Protein AF-C6XEC0-F1 (afdb_monomer_lite)

Secondary structure (DSSP, 8-state):
-------HHHHH-S-BPPPHHHHTT--SHHHHHHHHHHT-SS---HHHHHHHTTS-HHHHHHHHTTSSPPPGGGHHHHHHHHTB-HHHHHHHHHHT----PPPHHHHHHHHHHHHHHHHHHT-

Radius of gyration: 18.47 Å; chains: 1; bounding box: 56×34×53 Å

Organism: Methylovorus glucosotrophus (strain SIP3-4) (NCBI:txid582744)

Foldseek 3Di:
DDDPPDVLLVPLPAAEEDDVVLLVPDPDLLSLLLVLQVQQPDDDDLCVVCVQLVHDSVQSVCSNVVVDPDDPVSLVVSSSSSSYDSSVSNVCVVVVHDDDDQDPVSVVVVVVVVVVVVVVVVD

Structure (mmCIF, N/CA/C/O backbone):
data_AF-C6XEC0-F1
#
_entry.id   AF-C6XEC0-F1
#
loop_
_atom_site.group_PDB
_atom_site.id
_atom_site.type_symbol
_atom_site.label_atom_id
_atom_site.label_alt_id
_atom_site.label_comp_id
_atom_site.label_asym_id
_atom_site.label_entity_id
_atom_site.label_seq_id
_atom_site.pdbx_PDB_ins_code
_atom_site.Cartn_x
_atom_site.Cartn_y
_atom_site.Cartn_z
_atom_site.occupancy
_atom_site.B_iso_or_equiv
_atom_site.auth_seq_id
_atom_site.auth_comp_id
_atom_site.auth_asym_id
_atom_site.auth_atom_id
_atom_site.pdbx_PDB_model_num
ATOM 1 N N . MET A 1 1 ? 32.880 -11.792 2.697 1.00 37.50 1 MET A N 1
ATOM 2 C CA . MET A 1 1 ? 31.968 -10.744 3.202 1.00 37.50 1 MET A CA 1
ATOM 3 C C . MET A 1 1 ? 30.680 -11.424 3.636 1.00 37.50 1 MET A C 1
ATOM 5 O O . MET A 1 1 ? 29.959 -11.905 2.776 1.00 37.50 1 MET A O 1
ATOM 9 N N . GLN A 1 2 ? 30.438 -11.570 4.941 1.00 38.44 2 GLN A N 1
ATOM 10 C CA . GLN A 1 2 ? 29.175 -12.126 5.439 1.00 38.44 2 GLN A CA 1
ATOM 11 C C . GLN A 1 2 ? 28.089 -11.056 5.299 1.00 38.44 2 GLN A C 1
ATOM 13 O O . GLN A 1 2 ? 28.087 -10.062 6.024 1.00 38.44 2 GLN A O 1
ATOM 18 N N . GLN A 1 3 ? 27.206 -11.233 4.321 1.00 45.06 3 GLN A N 1
ATOM 19 C CA . GLN A 1 3 ? 26.006 -10.425 4.168 1.00 45.06 3 GLN A CA 1
ATOM 20 C C . GLN A 1 3 ? 25.056 -10.840 5.294 1.00 45.06 3 GLN A C 1
ATOM 22 O O . GLN A 1 3 ? 24.498 -11.932 5.275 1.00 45.06 3 GLN A O 1
ATOM 27 N N . ARG A 1 4 ? 24.954 -10.014 6.340 1.00 47.44 4 ARG A N 1
ATOM 28 C CA . ARG A 1 4 ? 23.955 -10.213 7.393 1.00 47.44 4 ARG A CA 1
ATOM 29 C C . ARG A 1 4 ? 22.581 -10.041 6.752 1.00 47.44 4 ARG A C 1
ATOM 31 O O . ARG A 1 4 ? 22.216 -8.921 6.399 1.00 47.44 4 ARG A O 1
ATOM 38 N N . GLU A 1 5 ? 21.843 -11.134 6.593 1.00 45.06 5 GLU A N 1
ATOM 39 C CA . GLU A 1 5 ? 20.403 -11.107 6.342 1.00 45.06 5 GLU A CA 1
ATOM 40 C C . GLU A 1 5 ? 19.738 -10.457 7.561 1.00 45.06 5 GLU A C 1
ATOM 42 O O . GLU A 1 5 ? 19.396 -11.118 8.538 1.00 45.06 5 GLU A O 1
ATOM 47 N N . MET A 1 6 ? 19.632 -9.126 7.570 1.00 49.69 6 MET A N 1
ATOM 48 C CA . MET A 1 6 ? 18.756 -8.480 8.540 1.00 49.69 6 MET A CA 1
ATOM 49 C C . MET A 1 6 ? 17.31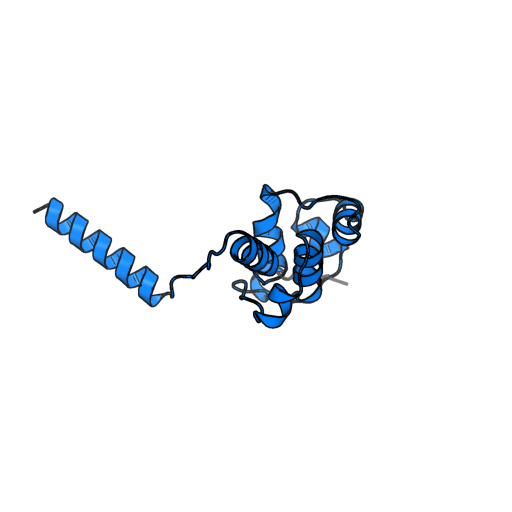2 -8.818 8.155 1.00 49.69 6 MET A C 1
ATOM 51 O O . MET A 1 6 ? 16.965 -8.653 6.981 1.00 49.69 6 MET A O 1
ATOM 55 N N . PRO A 1 7 ? 16.461 -9.265 9.098 1.00 56.00 7 PRO A N 1
ATOM 56 C CA . PRO A 1 7 ? 15.065 -9.551 8.808 1.00 56.00 7 PRO A CA 1
ATOM 57 C C . PRO A 1 7 ? 14.389 -8.249 8.380 1.00 56.00 7 PRO A C 1
ATOM 59 O O . PRO A 1 7 ? 14.089 -7.382 9.200 1.00 56.00 7 PRO A O 1
ATOM 62 N N . PHE A 1 8 ? 14.181 -8.096 7.074 1.00 54.31 8 PHE A N 1
ATOM 63 C CA . PHE A 1 8 ? 13.736 -6.851 6.449 1.00 54.31 8 PHE A CA 1
ATOM 64 C C . PHE A 1 8 ? 12.442 -6.303 7.082 1.00 54.31 8 PHE A C 1
ATOM 66 O O . PHE A 1 8 ? 12.250 -5.095 7.217 1.00 54.31 8 PHE A O 1
ATOM 73 N N . PHE A 1 9 ? 11.590 -7.212 7.558 1.00 52.53 9 PHE A N 1
ATOM 74 C CA . PHE A 1 9 ? 10.313 -6.919 8.200 1.00 52.53 9 PHE A CA 1
ATOM 75 C C . PHE A 1 9 ? 10.423 -6.272 9.586 1.00 52.53 9 PHE A C 1
ATOM 77 O O . PHE A 1 9 ? 9.547 -5.488 9.942 1.00 52.53 9 PHE A O 1
ATOM 84 N N . GLN A 1 10 ? 11.495 -6.515 10.349 1.00 56.19 10 GLN A N 1
ATOM 85 C CA . GLN A 1 10 ? 11.659 -5.886 11.669 1.00 56.19 10 GLN A CA 1
ATOM 86 C C . GLN A 1 10 ? 11.919 -4.374 11.571 1.00 56.19 10 GLN A C 1
ATOM 88 O O . GLN A 1 10 ? 11.682 -3.647 12.531 1.00 56.19 10 GLN A O 1
ATOM 93 N N . LEU A 1 11 ? 12.374 -3.889 10.411 1.00 59.91 11 LEU A N 1
ATOM 94 C CA . LEU A 1 11 ? 12.778 -2.496 10.206 1.00 59.91 11 LEU A CA 1
ATOM 95 C C . LEU A 1 11 ? 11.661 -1.597 9.658 1.00 59.91 11 LEU A C 1
ATOM 97 O O . LEU A 1 11 ? 11.712 -0.382 9.839 1.00 59.91 11 LEU A O 1
ATOM 101 N N . VAL A 1 12 ? 10.661 -2.164 8.975 1.00 72.38 12 VAL A N 1
ATOM 102 C CA . VAL A 1 12 ? 9.589 -1.376 8.339 1.00 72.38 12 VAL A CA 1
ATOM 103 C C . VAL A 1 12 ? 8.509 -0.968 9.350 1.00 72.38 12 VAL A C 1
ATOM 105 O O . VAL A 1 12 ? 7.968 0.137 9.247 1.00 72.38 12 VAL A O 1
ATOM 108 N N . GLY A 1 13 ? 8.248 -1.813 10.353 1.00 80.69 13 GLY A N 1
ATOM 109 C CA . GLY A 1 13 ? 7.170 -1.617 11.326 1.00 80.69 13 GLY A CA 1
ATOM 110 C C . GLY A 1 13 ? 5.778 -1.681 10.688 1.00 80.69 13 GLY A C 1
ATOM 111 O O . GLY A 1 13 ? 5.623 -2.099 9.539 1.00 80.69 13 GLY A O 1
ATOM 112 N N . GLU A 1 14 ? 4.754 -1.256 11.430 1.00 86.00 14 GLU A N 1
ATOM 113 C CA . GLU A 1 14 ? 3.394 -1.182 10.889 1.00 86.00 14 GLU A CA 1
ATOM 114 C C . GLU A 1 14 ? 3.309 -0.142 9.753 1.00 86.00 14 GLU A C 1
ATOM 116 O O . GLU A 1 14 ? 3.896 0.947 9.866 1.00 86.00 14 GLU A O 1
ATOM 121 N N . PRO A 1 15 ? 2.611 -0.438 8.641 1.00 92.00 15 PRO A N 1
ATOM 122 C CA . PRO A 1 15 ? 2.498 0.509 7.542 1.00 92.00 15 PRO A CA 1
ATOM 123 C C . PRO A 1 15 ? 1.653 1.718 7.945 1.00 92.00 15 PRO A C 1
ATOM 125 O O . PRO A 1 15 ? 0.652 1.590 8.648 1.00 92.00 15 PRO A O 1
ATOM 128 N N . VAL A 1 16 ? 2.045 2.900 7.471 1.00 92.81 16 VAL A N 1
ATOM 129 C CA . VAL A 1 16 ? 1.382 4.165 7.821 1.00 92.81 16 VAL A CA 1
ATOM 130 C C . VAL A 1 16 ? 0.564 4.713 6.658 1.00 92.81 16 VAL A C 1
ATOM 132 O O . VAL A 1 16 ? 0.867 4.474 5.485 1.00 92.81 16 VAL A O 1
ATOM 135 N N . PHE A 1 17 ? -0.465 5.494 6.971 1.00 95.3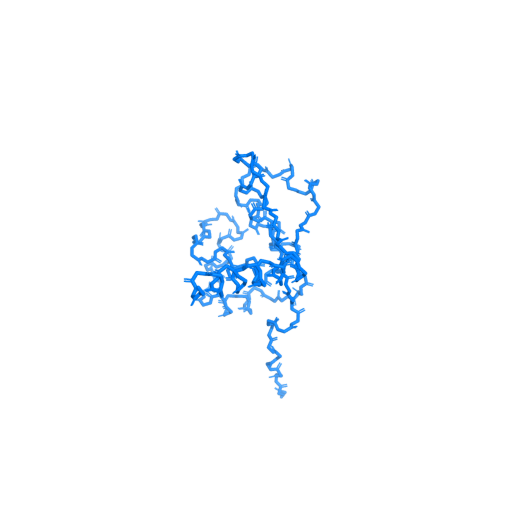8 17 PHE A N 1
ATOM 136 C CA . PHE A 1 17 ? -1.143 6.293 5.959 1.00 95.38 17 PHE A CA 1
ATOM 137 C C . PHE A 1 17 ? -0.223 7.407 5.445 1.00 95.38 17 PHE A C 1
ATOM 139 O O . PHE A 1 17 ? 0.513 8.039 6.205 1.00 95.38 17 PHE A O 1
ATOM 146 N N . LEU A 1 18 ? -0.258 7.644 4.137 1.00 96.25 18 LEU A N 1
ATOM 147 C CA . LEU A 1 18 ? 0.361 8.803 3.509 1.00 96.25 18 LEU A CA 1
ATOM 148 C C . LEU A 1 18 ? -0.555 10.021 3.625 1.00 96.25 18 LEU A C 1
ATOM 150 O O . LEU A 1 18 ? -1.763 9.900 3.803 1.00 96.25 18 LEU A O 1
ATOM 154 N N . HIS A 1 19 ? 0.022 11.209 3.464 1.00 96.25 19 HIS A N 1
ATOM 155 C CA . HIS A 1 19 ? -0.745 12.449 3.462 1.00 96.25 19 HIS A CA 1
ATOM 156 C C . HIS A 1 19 ? -1.731 12.500 2.282 1.00 96.25 19 HIS A C 1
ATOM 158 O O . HIS A 1 19 ? -1.340 12.287 1.133 1.00 96.25 19 HIS A O 1
ATOM 164 N N . ASP A 1 20 ? -2.975 12.902 2.555 1.00 94.56 20 ASP A N 1
ATOM 165 C CA . ASP A 1 20 ? -4.086 12.959 1.588 1.00 94.56 20 ASP A CA 1
ATOM 166 C C . ASP A 1 20 ? -3.791 13.761 0.303 1.00 94.56 20 ASP A C 1
ATOM 168 O O . ASP A 1 20 ? -4.319 13.454 -0.767 1.00 94.56 20 ASP A O 1
ATOM 172 N N . ILE A 1 21 ? -2.890 14.752 0.351 1.00 96.50 21 ILE A N 1
ATOM 173 C CA . ILE A 1 21 ? -2.485 15.524 -0.833 1.00 96.50 21 ILE A CA 1
ATOM 174 C C . ILE A 1 21 ? -1.762 14.667 -1.882 1.00 96.50 21 ILE A C 1
ATOM 176 O O . ILE A 1 21 ? -1.789 14.982 -3.069 1.00 96.50 21 ILE A O 1
ATOM 180 N N . LEU A 1 22 ? -1.105 13.584 -1.460 1.00 97.50 22 LEU A N 1
ATOM 181 C CA . LEU A 1 22 ? -0.463 12.641 -2.373 1.00 97.50 22 LEU A CA 1
ATOM 182 C C . LEU A 1 22 ? -1.496 11.721 -3.026 1.00 97.50 22 LEU A C 1
ATOM 184 O O . LEU A 1 22 ? -1.338 11.382 -4.193 1.00 97.50 22 LEU A O 1
ATOM 188 N N . ILE A 1 23 ? -2.541 11.352 -2.282 1.00 97.56 23 ILE A N 1
ATOM 189 C CA . ILE A 1 23 ? -3.582 10.420 -2.726 1.00 97.56 23 ILE A CA 1
ATOM 190 C C . ILE A 1 23 ? -4.570 11.104 -3.674 1.00 97.56 23 ILE A C 1
ATOM 192 O O . ILE A 1 23 ? -4.894 10.557 -4.720 1.00 97.56 23 ILE A O 1
ATOM 196 N N . SER A 1 24 ? -4.984 12.335 -3.364 1.00 94.88 24 SER A N 1
ATOM 197 C CA . SER A 1 24 ? -5.922 13.127 -4.184 1.00 94.88 24 SER A CA 1
ATOM 198 C C . SER A 1 24 ? -5.434 13.428 -5.606 1.00 94.88 24 SER A C 1
ATOM 200 O O . SER A 1 24 ? -6.231 13.786 -6.466 1.00 94.88 24 SER A O 1
ATOM 202 N N . ARG A 1 25 ? -4.129 13.286 -5.868 1.00 94.94 25 ARG A N 1
ATOM 203 C CA . ARG A 1 25 ? -3.522 13.488 -7.194 1.00 94.94 2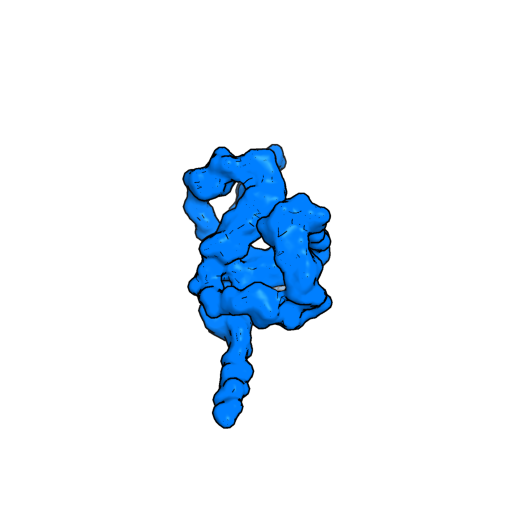5 ARG A CA 1
ATOM 204 C C . ARG A 1 25 ? 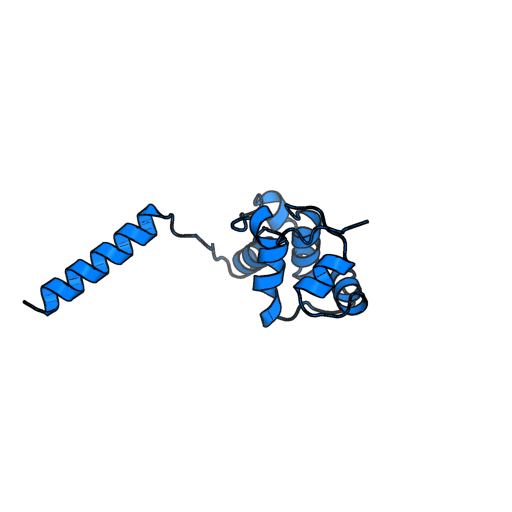-3.465 12.217 -8.040 1.00 94.94 25 ARG A C 1
ATOM 206 O O . ARG A 1 25 ? -3.018 12.284 -9.182 1.00 94.94 25 ARG A O 1
ATOM 213 N N . LEU A 1 26 ? -3.835 11.069 -7.477 1.00 97.56 26 LEU A N 1
ATOM 214 C CA . LEU A 1 26 ? -3.779 9.787 -8.166 1.00 97.56 26 LEU A CA 1
ATOM 215 C C . LEU A 1 26 ? -5.002 9.624 -9.068 1.00 97.56 26 LEU A C 1
ATOM 217 O O . LEU A 1 26 ? -6.139 9.741 -8.623 1.00 97.56 26 LEU A O 1
ATOM 221 N N . CYS A 1 27 ? -4.760 9.298 -10.332 1.00 96.56 27 CYS A N 1
ATOM 222 C CA . CYS A 1 27 ? -5.801 9.090 -11.337 1.00 96.56 27 CYS A CA 1
ATOM 223 C C . CYS A 1 27 ? -6.126 7.609 -11.558 1.00 96.56 27 CYS A C 1
ATOM 225 O O . CYS A 1 27 ? -7.168 7.287 -12.121 1.00 96.56 27 CYS A O 1
ATOM 227 N N . ASN A 1 28 ? -5.219 6.702 -11.190 1.00 96.81 28 ASN A N 1
ATOM 228 C CA . ASN A 1 28 ? -5.379 5.267 -11.407 1.00 96.81 28 ASN A CA 1
ATOM 229 C C . ASN A 1 28 ? -4.575 4.441 -10.394 1.00 96.81 28 ASN A C 1
ATOM 231 O O . ASN A 1 28 ? -3.659 4.934 -9.731 1.00 96.81 28 ASN A O 1
ATOM 235 N N . GLU A 1 29 ? -4.891 3.150 -10.334 1.00 96.62 29 GLU A N 1
ATOM 236 C CA . GLU A 1 29 ? -4.239 2.191 -9.442 1.00 96.62 29 GLU A CA 1
ATOM 237 C C . GLU A 1 29 ? -2.726 2.083 -9.684 1.00 96.62 29 GLU A C 1
ATOM 239 O O . GLU A 1 29 ? -1.944 1.977 -8.739 1.00 96.62 29 GLU A O 1
ATOM 244 N N . HIS A 1 30 ? -2.278 2.163 -10.941 1.00 97.88 30 HIS A N 1
ATOM 245 C CA . HIS A 1 30 ? -0.854 2.079 -11.254 1.00 97.88 30 HIS A CA 1
ATOM 246 C C . HIS A 1 30 ? -0.059 3.218 -10.599 1.00 97.88 30 HIS A C 1
ATOM 248 O O . HIS A 1 30 ? 0.997 2.978 -10.010 1.00 97.88 30 HIS A O 1
ATOM 254 N N . GLN A 1 31 ? -0.587 4.444 -10.617 1.00 98.31 31 GLN A N 1
ATOM 255 C CA . GLN A 1 31 ? 0.025 5.566 -9.905 1.00 98.31 31 GLN A CA 1
ATOM 256 C C . GLN A 1 31 ? 0.059 5.331 -8.391 1.00 98.31 31 GLN A C 1
ATOM 258 O O . GLN A 1 31 ? 1.053 5.680 -7.756 1.00 98.31 31 GLN A O 1
ATOM 263 N N . ALA A 1 32 ? -0.970 4.701 -7.815 1.00 98.38 32 ALA A N 1
ATOM 264 C CA . ALA A 1 32 ? -0.979 4.333 -6.401 1.00 98.38 32 ALA A CA 1
ATOM 265 C C . ALA A 1 32 ? 0.124 3.312 -6.069 1.00 98.38 32 ALA A C 1
ATOM 267 O O . ALA A 1 32 ? 0.845 3.483 -5.085 1.00 98.38 32 ALA A O 1
ATOM 268 N N . ILE A 1 33 ? 0.329 2.304 -6.924 1.00 98.44 33 ILE A N 1
ATOM 269 C CA . ILE A 1 33 ? 1.415 1.316 -6.796 1.00 98.44 33 ILE A CA 1
ATOM 270 C C . ILE A 1 33 ? 2.787 2.002 -6.871 1.00 98.44 33 ILE A C 1
ATOM 272 O O . ILE A 1 33 ? 3.659 1.757 -6.033 1.00 98.44 33 ILE A O 1
ATOM 276 N N . VAL A 1 34 ? 2.986 2.892 -7.847 1.00 98.19 34 VAL A N 1
ATOM 277 C CA . VAL A 1 34 ? 4.249 3.629 -8.019 1.00 98.19 34 VAL A CA 1
ATOM 278 C C . VAL A 1 34 ? 4.495 4.587 -6.856 1.00 98.19 34 VAL A C 1
ATOM 280 O O . VAL A 1 34 ? 5.627 4.674 -6.378 1.00 98.19 34 VAL A O 1
ATOM 283 N N . LEU A 1 35 ? 3.461 5.268 -6.353 1.00 98.44 35 LEU A N 1
ATOM 284 C CA . LEU A 1 35 ? 3.557 6.114 -5.164 1.00 98.44 35 LEU A CA 1
ATOM 285 C C . LEU A 1 35 ? 3.930 5.283 -3.932 1.00 98.44 35 LEU A C 1
ATOM 287 O O . LEU A 1 35 ? 4.850 5.662 -3.205 1.00 98.44 35 LEU A O 1
ATOM 291 N N . CYS A 1 36 ? 3.257 4.146 -3.730 1.00 97.94 36 CYS A N 1
ATOM 292 C CA . CYS A 1 36 ? 3.522 3.213 -2.638 1.00 97.94 36 CYS A CA 1
ATOM 293 C C . CYS A 1 36 ? 4.994 2.793 -2.636 1.00 97.94 36 CYS A C 1
ATOM 295 O O . CYS A 1 36 ? 5.684 2.914 -1.619 1.00 97.94 36 CYS A O 1
ATOM 297 N N . TRP A 1 37 ? 5.502 2.417 -3.817 1.00 97.88 37 TRP A N 1
ATOM 298 C CA . TRP A 1 37 ? 6.911 2.127 -4.021 1.00 97.88 37 TRP A CA 1
ATOM 299 C C . TRP A 1 37 ? 7.769 3.356 -3.701 1.00 97.88 37 TRP A C 1
ATOM 301 O O . TRP A 1 37 ? 8.654 3.287 -2.853 1.00 97.88 37 TRP A O 1
ATOM 311 N N . ALA A 1 38 ? 7.539 4.503 -4.333 1.00 97.38 38 ALA A N 1
ATOM 312 C CA . ALA A 1 38 ? 8.373 5.698 -4.177 1.00 97.38 38 ALA A CA 1
ATOM 313 C C . ALA A 1 38 ? 8.483 6.181 -2.716 1.00 97.38 38 ALA A C 1
ATOM 315 O O . ALA A 1 38 ? 9.539 6.671 -2.302 1.00 97.38 38 ALA A O 1
ATOM 316 N N . LYS A 1 39 ? 7.416 6.001 -1.928 1.00 97.12 39 LYS A N 1
ATOM 317 C CA . LYS A 1 39 ? 7.313 6.378 -0.509 1.00 97.12 39 LYS A CA 1
ATOM 318 C C . LYS A 1 39 ? 7.634 5.238 0.461 1.00 97.12 39 LYS A C 1
ATOM 320 O O . LYS A 1 39 ? 7.306 5.326 1.641 1.00 97.12 39 LYS A O 1
ATOM 325 N N . ARG A 1 40 ? 8.334 4.205 -0.014 1.00 95.62 40 ARG A N 1
ATOM 326 C CA . ARG A 1 40 ? 8.933 3.150 0.813 1.00 95.62 40 ARG A CA 1
ATOM 327 C C . ARG A 1 40 ? 9.682 3.720 2.018 1.00 95.62 40 ARG A C 1
ATOM 329 O O . ARG A 1 40 ? 10.596 4.531 1.834 1.00 95.62 40 ARG A O 1
ATOM 336 N N . ARG A 1 41 ? 9.310 3.264 3.222 1.00 92.94 41 ARG A N 1
ATOM 337 C CA . ARG A 1 41 ? 9.897 3.710 4.503 1.00 92.94 41 ARG A CA 1
ATOM 338 C C . ARG A 1 41 ? 11.349 3.278 4.669 1.00 92.94 41 ARG A C 1
ATOM 340 O O . ARG A 1 41 ? 12.168 4.052 5.151 1.00 92.94 41 ARG A O 1
ATOM 347 N N . VAL A 1 42 ? 11.665 2.065 4.227 1.00 89.75 42 VAL A N 1
ATOM 348 C CA . VAL A 1 42 ? 13.026 1.525 4.206 1.00 89.75 42 VAL A CA 1
ATOM 349 C C . VAL A 1 42 ? 13.477 1.437 2.755 1.00 89.75 42 VAL A C 1
ATOM 351 O O . VAL A 1 42 ? 12.704 1.059 1.873 1.00 89.75 42 VAL A O 1
ATOM 354 N N . LYS A 1 43 ? 14.722 1.823 2.471 1.00 87.56 43 LYS A N 1
ATOM 355 C CA . LYS A 1 43 ? 15.280 1.695 1.124 1.00 87.56 43 LYS A CA 1
ATOM 356 C C . LYS A 1 43 ? 15.794 0.275 0.916 1.00 87.56 43 LYS A C 1
ATOM 358 O O . LYS A 1 43 ? 16.574 -0.234 1.708 1.00 87.56 43 LYS A O 1
ATOM 363 N N . PHE A 1 44 ? 15.362 -0.329 -0.181 1.00 90.00 44 PHE A N 1
ATOM 364 C CA . PHE A 1 44 ? 15.820 -1.624 -0.670 1.00 90.00 44 PHE A CA 1
ATOM 365 C C . PHE A 1 44 ? 15.843 -1.632 -2.183 1.00 90.00 44 PHE A C 1
ATOM 367 O O . PHE A 1 44 ? 15.175 -0.817 -2.845 1.00 90.00 44 PHE A O 1
ATOM 374 N N . THR A 1 45 ? 16.610 -2.577 -2.718 1.00 93.62 45 THR A N 1
ATOM 375 C CA . THR A 1 45 ? 16.700 -2.779 -4.152 1.00 93.62 45 THR A CA 1
ATOM 376 C C . THR A 1 45 ? 15.441 -3.462 -4.681 1.00 93.62 45 THR A C 1
ATOM 378 O O . THR A 1 45 ? 14.680 -4.108 -3.960 1.00 93.62 45 THR A O 1
ATOM 381 N N . LEU A 1 46 ? 15.230 -3.343 -5.991 1.00 95.06 46 LEU A N 1
ATOM 382 C CA . LEU A 1 46 ? 14.176 -4.084 -6.681 1.00 95.06 46 LEU A CA 1
ATOM 383 C C . LEU A 1 46 ? 14.371 -5.604 -6.566 1.00 95.06 46 LEU A C 1
ATOM 385 O O . LEU A 1 46 ? 13.395 -6.346 -6.577 1.00 95.06 46 LEU A O 1
ATOM 389 N N . THR A 1 47 ? 15.624 -6.061 -6.472 1.00 95.38 47 THR A N 1
ATOM 390 C CA . THR A 1 47 ? 15.953 -7.481 -6.322 1.00 95.38 47 THR A CA 1
ATOM 391 C C . THR A 1 47 ? 15.464 -8.002 -4.971 1.00 95.38 47 THR A C 1
ATOM 393 O O . THR A 1 47 ? 14.738 -8.990 -4.944 1.00 95.38 47 THR A O 1
ATOM 396 N N . ASP A 1 48 ? 15.779 -7.303 -3.878 1.00 92.88 48 ASP A N 1
ATOM 397 C CA . ASP A 1 48 ? 15.395 -7.718 -2.518 1.00 92.88 48 ASP A CA 1
ATOM 398 C C . ASP A 1 48 ? 13.872 -7.758 -2.363 1.00 92.88 48 ASP A C 1
ATOM 400 O O . ASP A 1 48 ? 13.311 -8.702 -1.805 1.00 92.88 48 ASP A O 1
ATOM 404 N N . ALA A 1 49 ? 13.186 -6.760 -2.930 1.00 93.56 49 ALA A N 1
ATOM 405 C CA . ALA A 1 49 ? 11.730 -6.724 -2.957 1.00 93.56 49 ALA A CA 1
ATOM 406 C C . ALA A 1 49 ? 11.137 -7.928 -3.688 1.00 93.56 49 ALA A C 1
ATOM 408 O O . ALA A 1 49 ? 10.199 -8.547 -3.200 1.00 93.56 49 ALA A O 1
ATOM 409 N N . ALA A 1 50 ? 11.680 -8.257 -4.861 1.00 95.31 50 ALA A N 1
ATOM 410 C CA . ALA A 1 50 ? 11.183 -9.350 -5.682 1.00 95.31 50 ALA A CA 1
ATOM 411 C C . ALA A 1 50 ? 11.350 -10.706 -4.978 1.00 95.31 50 ALA A C 1
ATOM 413 O O . ALA A 1 50 ? 10.407 -11.493 -4.954 1.00 95.31 50 ALA A O 1
ATOM 414 N N . VAL A 1 51 ? 12.501 -10.931 -4.332 1.00 94.19 51 VAL A N 1
ATOM 415 C CA . VAL A 1 51 ? 12.742 -12.112 -3.486 1.00 94.19 51 VAL A CA 1
ATOM 416 C C . VAL A 1 51 ? 11.733 -12.166 -2.339 1.00 94.19 51 VAL A C 1
ATOM 418 O O . VAL A 1 51 ? 11.093 -13.192 -2.136 1.00 94.19 51 VAL A O 1
ATOM 421 N N . THR A 1 52 ? 11.530 -11.046 -1.644 1.00 90.88 52 THR A N 1
ATOM 422 C CA . THR A 1 52 ? 10.611 -10.964 -0.497 1.00 90.88 52 THR A CA 1
ATOM 423 C C . THR A 1 52 ? 9.156 -11.223 -0.887 1.00 90.88 52 THR A C 1
ATOM 425 O O . THR A 1 52 ? 8.410 -11.845 -0.140 1.00 90.88 52 THR A O 1
ATOM 428 N N . LEU A 1 53 ? 8.748 -10.761 -2.068 1.00 92.19 53 LEU A N 1
ATOM 429 C CA . LEU A 1 53 ? 7.399 -10.956 -2.600 1.00 92.19 53 LEU A CA 1
ATOM 430 C C . LEU A 1 53 ? 7.227 -12.300 -3.325 1.00 92.19 53 LEU A C 1
ATOM 432 O O . LEU A 1 53 ? 6.152 -12.561 -3.858 1.00 92.19 53 LEU A O 1
ATOM 436 N N . GLY A 1 54 ? 8.274 -13.129 -3.396 1.00 94.31 54 GLY A N 1
ATOM 437 C CA . GLY A 1 54 ? 8.225 -14.425 -4.070 1.00 94.31 54 GLY A CA 1
ATOM 438 C C . GLY A 1 54 ? 7.977 -14.328 -5.578 1.00 94.31 54 GLY A C 1
ATOM 439 O O . GLY A 1 54 ? 7.322 -15.200 -6.146 1.00 94.31 54 GLY A O 1
ATOM 440 N N . MET A 1 55 ? 8.468 -13.276 -6.245 1.00 95.56 55 MET A N 1
ATOM 441 C CA . MET A 1 55 ? 8.261 -13.077 -7.683 1.00 95.56 55 MET A CA 1
ATOM 442 C C . MET A 1 55 ? 9.554 -12.759 -8.445 1.00 95.56 55 MET A C 1
ATOM 444 O O . MET A 1 55 ? 10.510 -12.234 -7.876 1.00 95.56 55 MET A O 1
ATOM 448 N N . PRO A 1 56 ? 9.604 -13.002 -9.768 1.00 96.94 56 PRO A N 1
ATOM 449 C CA . PRO A 1 56 ? 10.750 -12.598 -10.573 1.00 96.94 56 PRO A CA 1
ATOM 450 C C . PRO A 1 56 ? 10.940 -11.076 -10.570 1.00 96.94 56 PRO A C 1
ATOM 452 O O . PRO A 1 56 ? 9.988 -10.317 -10.758 1.00 96.94 56 PRO A O 1
ATOM 455 N N . LYS A 1 57 ? 12.192 -10.612 -10.476 1.00 97.56 57 LYS A N 1
ATOM 456 C CA . LYS A 1 57 ? 12.538 -9.179 -10.546 1.00 97.56 57 LYS A CA 1
ATOM 457 C C . LYS A 1 57 ? 11.983 -8.490 -11.796 1.00 97.56 57 LYS A C 1
ATOM 459 O O . LYS A 1 57 ? 11.503 -7.362 -11.718 1.00 97.56 57 LYS A O 1
ATOM 464 N N . SER A 1 58 ? 12.034 -9.162 -12.947 1.00 97.75 58 SER A N 1
ATOM 465 C CA . SER A 1 58 ? 11.473 -8.652 -14.205 1.00 97.75 58 SER A CA 1
ATOM 466 C C . SER A 1 58 ? 9.957 -8.464 -14.125 1.00 97.75 58 SER A C 1
ATOM 468 O O . SER A 1 58 ? 9.424 -7.520 -14.705 1.00 97.75 58 SER A O 1
ATOM 470 N N . HIS A 1 59 ? 9.259 -9.319 -13.373 1.00 97.62 59 HIS A N 1
ATOM 471 C CA . HIS A 1 59 ? 7.827 -9.190 -13.139 1.00 97.62 59 HIS A CA 1
ATOM 472 C C . HIS A 1 59 ? 7.534 -7.927 -12.325 1.00 97.62 59 HIS A C 1
ATOM 474 O O . HIS A 1 59 ? 6.778 -7.076 -12.793 1.00 97.62 59 HIS A O 1
ATOM 480 N N . LEU A 1 60 ? 8.211 -7.750 -11.186 1.00 97.69 60 LEU A N 1
ATOM 481 C CA . LEU A 1 60 ? 8.053 -6.554 -10.357 1.00 97.69 60 LEU A CA 1
ATOM 482 C C . LEU A 1 60 ? 8.412 -5.272 -11.124 1.00 97.69 60 LEU A C 1
ATOM 484 O O . LEU A 1 60 ? 7.690 -4.282 -11.054 1.00 97.69 60 LEU A O 1
ATOM 488 N N . SER A 1 61 ? 9.483 -5.301 -11.924 1.00 98.19 61 SER A N 1
ATOM 489 C CA . SER A 1 61 ? 9.852 -4.181 -12.797 1.00 98.19 61 SER A CA 1
ATOM 490 C C . SER A 1 61 ? 8.733 -3.822 -13.774 1.00 98.19 61 SER A C 1
ATOM 492 O O . SER A 1 61 ? 8.423 -2.647 -13.943 1.00 98.19 61 SER A O 1
ATOM 494 N N . ASN A 1 62 ? 8.116 -4.818 -14.414 1.00 98.44 62 ASN A N 1
ATOM 495 C CA . ASN A 1 62 ? 7.027 -4.593 -15.362 1.00 98.44 62 ASN A CA 1
ATOM 496 C C . ASN A 1 62 ? 5.780 -4.017 -14.684 1.00 98.44 62 ASN A C 1
ATOM 498 O O . ASN A 1 62 ? 5.117 -3.174 -15.284 1.00 98.44 62 ASN A O 1
ATOM 502 N N . ILE A 1 63 ? 5.492 -4.417 -13.442 1.00 98.12 63 ILE A N 1
ATOM 503 C CA . ILE A 1 63 ? 4.411 -3.834 -12.634 1.00 98.12 63 ILE A CA 1
ATOM 504 C C . ILE A 1 63 ? 4.684 -2.348 -12.370 1.00 98.12 63 ILE A C 1
ATOM 506 O O . ILE A 1 63 ? 3.844 -1.495 -12.648 1.00 98.12 63 ILE A O 1
ATOM 510 N N . LEU A 1 64 ? 5.893 -2.015 -11.908 1.00 97.81 64 LEU A N 1
ATOM 511 C CA . LEU A 1 64 ? 6.285 -0.631 -11.615 1.00 97.81 64 LEU A CA 1
ATOM 512 C C . LEU A 1 64 ? 6.393 0.256 -12.865 1.00 97.81 64 LEU A C 1
ATOM 514 O O . LEU A 1 64 ? 6.334 1.474 -12.746 1.00 97.81 64 LEU A O 1
ATOM 518 N N . SER A 1 65 ? 6.541 -0.333 -14.053 1.00 97.75 65 SER A N 1
ATOM 519 C CA . SER A 1 65 ? 6.495 0.376 -15.340 1.00 97.75 65 SER A CA 1
ATOM 520 C C . SER A 1 65 ? 5.107 0.388 -15.995 1.00 97.75 65 SER A C 1
ATOM 522 O O . SER A 1 65 ? 4.992 0.839 -17.131 1.00 97.75 65 SER A O 1
ATOM 524 N N . GLY A 1 66 ? 4.077 -0.163 -15.345 1.00 96.75 66 GLY A N 1
ATOM 525 C CA . GLY A 1 66 ? 2.701 -0.170 -15.859 1.00 96.75 66 GLY A CA 1
ATOM 526 C C . GLY A 1 66 ? 2.453 -1.163 -16.997 1.00 96.75 66 GLY A C 1
ATOM 527 O O . GLY A 1 66 ? 1.399 -1.139 -17.620 1.00 96.75 66 GLY A O 1
ATOM 528 N N . LYS A 1 67 ? 3.410 -2.057 -17.272 1.00 97.50 67 LYS A N 1
ATOM 529 C CA . LYS A 1 67 ? 3.295 -3.114 -18.293 1.00 97.50 67 LYS A CA 1
ATOM 530 C C . LYS A 1 67 ? 2.536 -4.343 -17.789 1.00 97.50 67 LYS A C 1
ATOM 532 O O . LYS A 1 67 ? 2.159 -5.197 -18.585 1.00 97.50 67 LYS A O 1
ATOM 537 N N . LYS A 1 68 ? 2.383 -4.476 -16.469 1.00 96.75 68 LYS A N 1
ATOM 538 C CA . LYS A 1 68 ? 1.649 -5.548 -15.786 1.00 96.75 68 LYS A CA 1
ATOM 539 C C . LYS A 1 68 ? 0.923 -4.990 -14.561 1.00 96.75 68 LYS A C 1
ATOM 541 O O . LYS A 1 68 ? 1.293 -3.935 -14.054 1.00 96.75 68 LYS A O 1
ATOM 546 N N . TYR A 1 69 ? -0.072 -5.726 -14.079 1.00 96.00 69 TYR A N 1
ATOM 547 C CA . TYR A 1 69 ? -0.822 -5.389 -12.869 1.00 96.00 69 TYR A CA 1
ATOM 548 C C . TYR A 1 69 ? -0.222 -6.063 -11.636 1.00 96.00 69 TYR A C 1
ATOM 550 O O . TYR A 1 69 ? 0.342 -7.154 -11.739 1.00 96.00 69 TYR A O 1
ATOM 558 N N . LEU A 1 70 ? -0.356 -5.418 -10.475 1.00 96.94 70 LEU A N 1
ATOM 559 C CA . LEU A 1 70 ? -0.051 -6.044 -9.193 1.00 96.94 70 LEU A CA 1
ATOM 560 C C . LEU A 1 70 ? -1.203 -6.994 -8.823 1.00 96.94 70 LEU A C 1
ATOM 562 O O . LEU A 1 70 ? -2.337 -6.523 -8.712 1.00 96.94 70 LEU A O 1
ATOM 566 N N . PRO A 1 71 ? -0.947 -8.299 -8.621 1.00 95.25 71 PRO A N 1
ATOM 567 C CA . PRO A 1 71 ? -1.985 -9.237 -8.206 1.00 95.25 71 PRO A CA 1
ATOM 568 C C . PRO A 1 71 ? -2.652 -8.823 -6.886 1.00 95.25 71 PRO A C 1
ATOM 570 O O . PRO A 1 71 ? -1.986 -8.327 -5.974 1.00 95.25 71 PRO A O 1
ATOM 573 N N . ASN A 1 72 ? -3.971 -9.014 -6.785 1.00 93.25 72 ASN A N 1
ATOM 574 C CA . ASN A 1 72 ? -4.768 -8.584 -5.627 1.00 93.25 72 ASN A CA 1
ATOM 575 C C . ASN A 1 72 ? -4.299 -9.221 -4.314 1.00 93.25 72 ASN A C 1
ATOM 577 O O . ASN A 1 72 ? -4.169 -8.537 -3.301 1.00 93.25 72 ASN A O 1
ATOM 581 N N . ASP A 1 73 ? -3.992 -10.513 -4.354 1.00 93.81 73 ASP A N 1
ATOM 582 C CA . ASP A 1 73 ? -3.447 -11.305 -3.248 1.00 93.81 73 ASP A CA 1
ATOM 583 C C . ASP A 1 73 ? -2.074 -10.805 -2.767 1.00 93.81 73 ASP A C 1
ATOM 585 O O . ASP A 1 73 ? -1.705 -11.003 -1.611 1.00 93.81 73 ASP A O 1
ATOM 589 N N . MET A 1 74 ? -1.339 -10.077 -3.612 1.00 95.00 74 MET A N 1
ATOM 590 C CA . MET A 1 74 ? -0.035 -9.503 -3.278 1.00 95.00 74 MET A CA 1
ATOM 591 C C . MET A 1 74 ? -0.101 -8.054 -2.779 1.00 95.00 74 MET A C 1
ATOM 593 O O . MET A 1 74 ? 0.894 -7.552 -2.252 1.00 95.00 74 MET A O 1
ATOM 597 N N . ARG A 1 75 ? -1.243 -7.360 -2.899 1.00 95.19 75 ARG A N 1
ATOM 598 C CA . ARG A 1 75 ? -1.360 -5.930 -2.537 1.00 95.19 75 ARG A CA 1
ATOM 599 C C . ARG A 1 75 ? -1.053 -5.661 -1.068 1.00 95.19 75 ARG A C 1
ATOM 601 O O . ARG A 1 75 ? -0.397 -4.668 -0.754 1.00 95.19 75 ARG A O 1
ATOM 608 N N . ILE A 1 76 ? -1.506 -6.534 -0.168 1.00 94.19 76 ILE A N 1
ATOM 609 C CA . ILE A 1 76 ? -1.254 -6.392 1.273 1.00 94.19 76 ILE A CA 1
ATOM 610 C C . ILE A 1 76 ? 0.236 -6.574 1.562 1.00 94.19 76 ILE A C 1
ATOM 612 O O . ILE A 1 76 ? 0.842 -5.704 2.183 1.00 94.19 76 ILE A O 1
ATOM 616 N N . ALA A 1 77 ? 0.848 -7.647 1.051 1.00 94.31 77 ALA A N 1
ATOM 617 C CA . ALA A 1 77 ? 2.274 -7.913 1.236 1.00 94.31 77 ALA A CA 1
ATOM 618 C C . ALA A 1 77 ? 3.151 -6.798 0.642 1.00 94.31 77 ALA A C 1
ATOM 620 O O . ALA A 1 77 ? 4.132 -6.381 1.255 1.00 94.31 77 ALA A O 1
ATOM 621 N N . PHE A 1 78 ? 2.771 -6.260 -0.519 1.00 96.38 78 PHE A N 1
ATOM 622 C CA . PHE A 1 78 ? 3.469 -5.152 -1.162 1.00 96.38 78 PHE A CA 1
ATOM 623 C C . PHE A 1 78 ? 3.400 -3.855 -0.344 1.00 96.38 78 PHE A C 1
ATOM 625 O O . PHE A 1 78 ? 4.426 -3.204 -0.143 1.00 96.38 78 PHE A O 1
ATOM 632 N N . GLN A 1 79 ? 2.219 -3.492 0.165 1.00 96.31 79 GLN A N 1
ATOM 633 C CA . GLN A 1 79 ? 2.045 -2.322 1.035 1.00 96.31 79 GLN A CA 1
ATOM 634 C C . GLN A 1 79 ? 2.769 -2.492 2.371 1.00 96.31 79 GLN A C 1
ATOM 636 O O . GLN A 1 79 ? 3.430 -1.559 2.830 1.00 96.31 79 GLN A O 1
ATOM 641 N N . ALA A 1 80 ? 2.722 -3.698 2.945 1.00 93.81 80 ALA A N 1
ATOM 642 C CA . ALA A 1 80 ? 3.459 -4.050 4.151 1.00 93.81 80 ALA A CA 1
ATOM 643 C C . ALA A 1 80 ? 4.970 -3.895 3.950 1.00 93.81 80 ALA A C 1
ATOM 645 O O . ALA A 1 80 ? 5.627 -3.210 4.728 1.00 93.81 80 ALA A O 1
ATOM 646 N N . LEU A 1 81 ? 5.505 -4.434 2.851 1.00 93.94 81 LEU A N 1
ATOM 647 C CA . LEU A 1 81 ? 6.906 -4.275 2.468 1.00 93.94 81 LEU A CA 1
ATOM 648 C C . LEU A 1 81 ? 7.278 -2.800 2.253 1.00 93.94 81 LEU A C 1
ATOM 650 O O . LEU A 1 81 ? 8.370 -2.366 2.621 1.00 93.94 81 LEU A O 1
ATOM 654 N N . CYS A 1 82 ? 6.380 -2.009 1.660 1.00 95.62 82 CYS A N 1
ATOM 655 C CA . CYS A 1 82 ? 6.617 -0.584 1.457 1.00 95.62 82 CYS A CA 1
ATOM 656 C C . CYS A 1 82 ? 6.457 0.253 2.736 1.00 95.62 82 CYS A C 1
ATOM 658 O O . CYS A 1 82 ? 6.967 1.377 2.809 1.00 95.62 82 CYS A O 1
ATOM 660 N N . GLY A 1 83 ? 5.776 -0.279 3.747 1.00 95.12 83 GLY A N 1
ATOM 661 C CA . GLY A 1 83 ? 5.477 0.416 4.990 1.00 95.12 83 GLY A CA 1
ATOM 662 C C . GLY A 1 83 ? 4.479 1.558 4.822 1.00 95.12 83 GLY A C 1
ATOM 663 O O . GLY A 1 83 ? 4.498 2.493 5.621 1.00 95.12 83 GLY A O 1
ATOM 664 N N . ASN A 1 84 ? 3.627 1.526 3.793 1.00 96.44 84 ASN A N 1
ATOM 665 C CA . ASN A 1 84 ? 2.556 2.508 3.638 1.00 96.44 84 ASN A CA 1
ATOM 666 C C . ASN A 1 84 ? 1.310 1.939 2.945 1.00 96.44 84 ASN A C 1
ATOM 668 O O . ASN A 1 84 ? 1.399 0.974 2.191 1.00 96.44 84 ASN A O 1
ATOM 672 N N . TRP A 1 85 ? 0.167 2.589 3.172 1.00 97.00 85 TRP A N 1
ATOM 673 C CA . TRP A 1 85 ? -1.153 2.175 2.676 1.00 97.00 85 TRP A CA 1
ATOM 674 C C . TRP A 1 85 ? -1.631 2.943 1.434 1.00 97.00 85 TRP A C 1
ATOM 676 O O . TRP A 1 85 ? -2.829 3.150 1.255 1.00 97.00 85 TRP A O 1
ATOM 686 N N . ALA A 1 86 ? -0.721 3.394 0.563 1.00 98.00 86 ALA A N 1
ATOM 687 C CA . ALA A 1 86 ? -1.095 4.255 -0.565 1.00 98.00 86 ALA A CA 1
ATOM 688 C C . ALA A 1 86 ? -2.125 3.621 -1.517 1.00 98.00 86 ALA A C 1
ATOM 690 O O . ALA A 1 86 ? -2.996 4.326 -2.021 1.00 98.00 86 ALA A O 1
ATOM 691 N N . ILE A 1 87 ? -2.040 2.304 -1.755 1.00 97.94 87 ILE A N 1
ATOM 692 C CA . ILE A 1 87 ? -2.994 1.592 -2.622 1.00 97.94 87 ILE A CA 1
ATOM 693 C C . ILE A 1 87 ? -4.364 1.559 -1.943 1.00 97.94 87 ILE A C 1
ATOM 695 O O . ILE A 1 87 ? -5.351 1.935 -2.566 1.00 97.94 87 ILE A O 1
ATOM 699 N N . ARG A 1 88 ? -4.421 1.216 -0.650 1.00 97.19 88 ARG A N 1
ATOM 700 C CA . ARG A 1 88 ? -5.682 1.190 0.097 1.00 97.19 88 ARG A CA 1
ATOM 701 C C . ARG A 1 88 ? -6.331 2.572 0.205 1.00 97.19 88 ARG A C 1
ATOM 703 O O . ARG A 1 88 ? -7.537 2.688 0.042 1.00 97.19 88 ARG A O 1
ATOM 710 N N . GLN A 1 89 ? -5.545 3.624 0.432 1.00 97.38 89 GLN A N 1
ATOM 711 C CA . GLN A 1 89 ? -6.065 4.996 0.472 1.00 97.38 89 GLN A CA 1
ATOM 712 C C . GLN A 1 89 ? -6.626 5.449 -0.879 1.00 97.38 89 GLN A C 1
ATOM 714 O O . GLN A 1 89 ? -7.596 6.201 -0.914 1.00 97.38 89 GLN A O 1
ATOM 719 N N . TYR A 1 90 ? -6.020 5.009 -1.985 1.00 97.75 90 TYR A N 1
ATOM 720 C CA . TYR A 1 90 ? -6.568 5.247 -3.316 1.00 97.75 90 TYR A CA 1
ATOM 721 C C . TYR A 1 90 ? -7.873 4.467 -3.536 1.00 97.75 90 TYR A C 1
ATOM 723 O O . TYR A 1 90 ? -8.845 5.034 -4.013 1.00 97.75 90 TYR A O 1
ATOM 731 N N . GLU A 1 91 ? -7.933 3.192 -3.150 1.00 96.62 91 GLU A N 1
ATOM 732 C CA . GLU A 1 91 ? -9.171 2.401 -3.234 1.00 96.62 91 GLU A CA 1
ATOM 733 C C . GLU A 1 91 ? -10.310 3.056 -2.440 1.00 96.62 91 GLU A C 1
ATOM 735 O O . GLU A 1 91 ? -11.403 3.240 -2.973 1.00 96.62 91 GLU A O 1
ATOM 740 N N . ASP A 1 92 ? -10.028 3.472 -1.203 1.00 97.06 92 ASP A N 1
ATOM 741 C CA . ASP A 1 92 ? -10.968 4.180 -0.336 1.00 97.06 92 ASP A CA 1
ATOM 742 C C . ASP A 1 92 ? -11.489 5.472 -0.990 1.00 97.06 92 ASP A C 1
ATOM 744 O O . ASP A 1 92 ? -12.692 5.734 -0.953 1.00 97.06 92 ASP A O 1
ATOM 748 N N . SER A 1 93 ? -10.615 6.262 -1.631 1.00 96.31 93 SER A N 1
ATOM 749 C CA . SER A 1 93 ? -11.015 7.527 -2.260 1.00 96.31 93 SER A CA 1
ATOM 750 C C . SER A 1 93 ? -11.939 7.330 -3.462 1.00 96.31 93 SER A C 1
ATOM 752 O O . SER A 1 93 ? -12.821 8.157 -3.689 1.00 96.31 93 SER A O 1
ATOM 754 N N . ILE A 1 94 ? -11.786 6.226 -4.199 1.00 96.50 94 ILE A N 1
ATOM 755 C CA . ILE A 1 94 ? -12.633 5.895 -5.352 1.00 96.50 94 ILE A CA 1
ATOM 756 C C . ILE A 1 94 ? -14.047 5.501 -4.920 1.00 96.50 94 ILE A C 1
ATOM 758 O O . ILE A 1 94 ? -15.011 5.852 -5.598 1.00 96.50 94 ILE A O 1
ATOM 762 N N . ILE A 1 95 ? -14.186 4.798 -3.795 1.00 96.56 95 ILE A N 1
ATOM 763 C CA . ILE A 1 95 ? -15.489 4.319 -3.308 1.00 96.56 95 ILE A CA 1
ATOM 764 C C . ILE A 1 95 ? -16.135 5.248 -2.269 1.00 96.56 95 ILE A C 1
ATOM 766 O O . ILE A 1 95 ? -17.202 4.932 -1.748 1.00 96.56 95 ILE A O 1
ATOM 770 N N . GLY A 1 96 ? -15.497 6.377 -1.941 1.00 93.69 96 GLY A N 1
ATOM 771 C CA . GLY A 1 96 ? -15.973 7.296 -0.903 1.00 93.69 96 GLY A CA 1
ATOM 772 C C . GLY A 1 96 ? -15.908 6.707 0.511 1.00 93.69 96 GLY A C 1
ATOM 773 O O . GLY A 1 96 ? -16.700 7.086 1.373 1.00 93.69 96 GLY A O 1
ATOM 774 N N . ALA A 1 97 ? -14.987 5.772 0.752 1.00 94.81 97 ALA A N 1
ATOM 775 C CA . ALA A 1 97 ? -14.752 5.168 2.056 1.00 94.81 97 ALA A CA 1
ATOM 776 C C . ALA A 1 97 ? -13.559 5.817 2.768 1.00 94.81 97 ALA A C 1
ATOM 778 O O . ALA A 1 97 ? -12.816 6.628 2.216 1.00 94.81 97 ALA A O 1
ATOM 7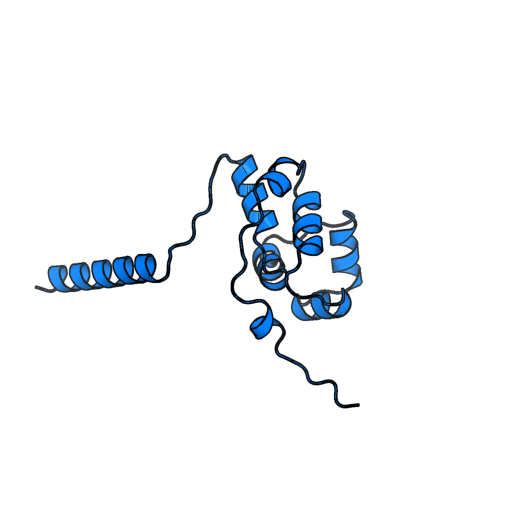79 N N . LYS A 1 98 ? -13.369 5.434 4.031 1.00 91.81 98 LYS A N 1
ATOM 780 C CA . LYS A 1 98 ? -12.178 5.771 4.804 1.00 91.81 98 LYS A CA 1
ATOM 781 C C . LYS A 1 98 ? -11.814 4.604 5.703 1.00 91.81 98 LYS A C 1
ATOM 783 O O . LYS A 1 98 ? -12.547 4.287 6.638 1.00 91.81 98 LYS A O 1
ATOM 788 N N . THR A 1 99 ? -10.671 3.986 5.443 1.00 91.19 99 THR A N 1
ATOM 789 C CA . THR A 1 99 ? -10.112 2.981 6.343 1.00 91.19 99 THR A CA 1
ATOM 790 C C . THR A 1 99 ? -9.617 3.657 7.609 1.00 91.19 99 THR A C 1
ATOM 792 O O . THR A 1 99 ? -8.889 4.650 7.567 1.00 91.19 99 THR A O 1
ATOM 795 N N . VAL A 1 100 ? -10.004 3.094 8.745 1.00 86.88 100 VAL A N 1
ATOM 796 C CA . VAL A 1 100 ? -9.518 3.476 10.066 1.00 86.88 100 VAL A CA 1
ATOM 797 C C . VAL A 1 100 ? -8.930 2.240 10.731 1.00 86.88 100 VAL A C 1
ATOM 799 O O . VAL A 1 100 ? -9.462 1.141 10.585 1.00 86.88 100 VAL A O 1
ATOM 802 N N . PHE A 1 101 ? -7.810 2.413 11.425 1.00 82.62 101 PHE A N 1
ATOM 803 C CA . PHE A 1 101 ? -7.215 1.353 12.229 1.00 82.62 101 PHE A CA 1
ATOM 804 C C . PHE A 1 101 ? -7.594 1.569 13.685 1.00 82.62 101 PHE A C 1
ATOM 806 O O . PHE A 1 101 ? -7.539 2.695 14.177 1.00 82.62 101 PHE A O 1
ATOM 813 N N . GLU A 1 102 ? -7.962 0.485 14.362 1.00 82.81 102 GLU A N 1
ATOM 814 C CA . GLU A 1 102 ? -8.137 0.508 15.809 1.00 82.81 102 GLU A CA 1
ATOM 815 C C . GLU A 1 102 ? -6.794 0.784 16.480 1.00 82.81 102 GLU A C 1
ATOM 817 O O . GLU A 1 102 ? -5.792 0.123 16.178 1.00 82.81 102 GLU A O 1
ATOM 822 N N . THR A 1 103 ? -6.781 1.718 17.428 1.00 83.94 103 THR A N 1
ATOM 823 C CA . THR A 1 103 ? -5.635 1.866 18.326 1.00 83.94 103 THR A CA 1
ATOM 824 C C . THR A 1 103 ? -5.490 0.616 19.205 1.00 83.94 103 THR A C 1
ATOM 826 O O . THR A 1 103 ? -6.463 -0.128 19.393 1.00 83.94 103 THR A O 1
ATOM 829 N N . PRO A 1 104 ? -4.300 0.351 19.777 1.00 82.62 104 PRO A N 1
ATOM 830 C CA . PRO A 1 104 ? -4.128 -0.737 20.739 1.00 82.62 104 PRO A CA 1
ATOM 831 C C . PRO A 1 104 ? -5.148 -0.686 21.887 1.00 82.62 104 PRO A C 1
ATOM 833 O O . PRO A 1 104 ? -5.671 -1.719 22.299 1.00 82.62 104 PRO A O 1
ATOM 836 N N . GLU A 1 105 ? -5.489 0.5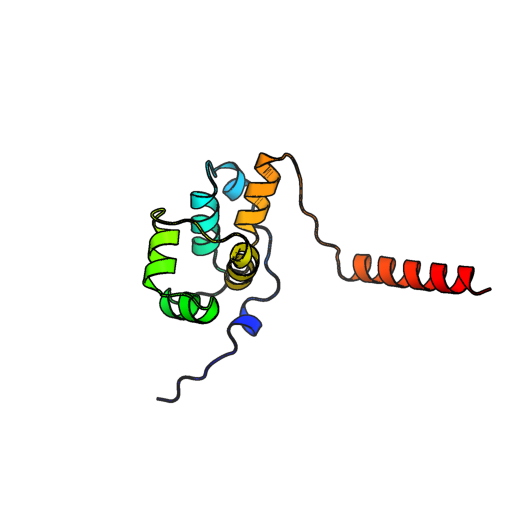15 22.354 1.00 87.25 105 GLU A N 1
ATOM 837 C CA . GLU A 1 105 ? -6.488 0.745 23.397 1.00 87.25 105 GLU A CA 1
ATOM 838 C C . GLU A 1 105 ? -7.897 0.389 22.915 1.00 87.25 105 GLU A C 1
ATOM 840 O O . GLU A 1 105 ? -8.617 -0.317 23.616 1.00 87.25 105 GLU A O 1
ATOM 845 N N . GLN A 1 106 ? -8.282 0.809 21.704 1.00 90.06 106 GLN A N 1
ATOM 846 C CA . GLN A 1 106 ? -9.579 0.461 21.109 1.00 90.06 106 GLN A CA 1
ATOM 847 C C . GLN A 1 106 ? -9.723 -1.049 20.910 1.00 90.06 106 GLN A C 1
ATOM 849 O O . GLN A 1 106 ? -10.758 -1.626 21.244 1.00 90.06 106 GLN A O 1
ATOM 854 N N . ARG A 1 107 ? -8.659 -1.709 20.438 1.00 88.19 107 ARG A N 1
ATOM 855 C CA . ARG A 1 107 ? -8.619 -3.168 20.314 1.00 88.19 107 ARG A CA 1
ATOM 856 C C . ARG A 1 107 ? -8.805 -3.837 21.673 1.00 88.19 107 ARG A C 1
ATOM 858 O O . ARG A 1 107 ? -9.591 -4.775 21.789 1.00 88.19 107 ARG A O 1
ATOM 865 N N . ARG A 1 108 ? -8.120 -3.332 22.704 1.00 90.75 108 ARG A N 1
ATOM 866 C CA . ARG A 1 108 ? -8.213 -3.870 24.061 1.00 90.75 108 ARG A CA 1
ATOM 867 C C . ARG A 1 108 ? -9.608 -3.702 24.657 1.00 90.75 108 ARG A C 1
ATOM 869 O O . ARG A 1 108 ? -10.093 -4.630 25.296 1.00 90.75 108 ARG A O 1
ATOM 876 N N . ILE A 1 109 ? -10.250 -2.555 24.438 1.00 93.69 109 ILE A N 1
ATOM 877 C CA . ILE A 1 109 ? -11.636 -2.311 24.860 1.00 93.69 109 ILE A CA 1
ATOM 878 C C . ILE A 1 109 ? -12.562 -3.343 24.215 1.00 93.69 109 ILE A C 1
ATOM 880 O O . ILE A 1 109 ? -13.278 -4.031 24.935 1.00 93.69 109 ILE A O 1
ATOM 884 N N . ARG A 1 110 ? -12.469 -3.541 22.894 1.00 92.56 110 ARG A N 1
ATOM 885 C CA . ARG A 1 110 ? -13.293 -4.525 22.179 1.00 92.56 110 ARG A CA 1
ATOM 886 C C . ARG A 1 110 ? -13.110 -5.949 22.717 1.00 92.56 110 ARG A C 1
ATOM 888 O O . ARG A 1 110 ? -14.085 -6.671 22.892 1.00 92.56 110 ARG A O 1
ATOM 895 N N . GLU A 1 111 ? -11.870 -6.364 22.981 1.00 94.00 111 GLU A N 1
ATOM 896 C CA . GLU A 1 111 ? -11.577 -7.679 23.574 1.00 94.00 111 GLU A CA 1
ATOM 897 C C . GLU A 1 111 ? -12.195 -7.835 24.971 1.00 94.00 111 GLU A C 1
ATOM 899 O O . GLU A 1 111 ? -12.761 -8.882 25.284 1.00 94.00 111 GLU A O 1
ATOM 904 N N . LEU A 1 112 ? -12.100 -6.801 25.813 1.00 95.44 112 LEU A N 1
ATOM 905 C CA . LEU A 1 112 ? -12.671 -6.809 27.161 1.00 95.44 112 LEU A CA 1
ATOM 906 C C . LEU A 1 112 ? -14.204 -6.827 27.131 1.00 95.44 112 LEU A C 1
ATOM 908 O O . LEU A 1 112 ? -14.820 -7.556 27.905 1.00 95.44 112 LEU A O 1
ATOM 912 N N . GLU A 1 113 ? -14.822 -6.075 26.221 1.00 95.25 113 GLU A N 1
ATOM 913 C CA . GLU A 1 113 ? -16.273 -6.083 26.010 1.00 95.25 113 GLU A CA 1
ATOM 914 C C . GLU A 1 113 ? -16.766 -7.468 25.574 1.00 95.25 113 GLU A C 1
ATOM 916 O O . GLU A 1 113 ? -17.749 -7.968 26.120 1.00 95.25 113 GLU A O 1
ATOM 921 N N . GLN A 1 114 ? -16.042 -8.141 24.671 1.00 95.00 114 GLN A N 1
ATOM 922 C CA . GLN A 1 114 ? -16.352 -9.517 24.266 1.00 95.00 114 GLN A CA 1
ATOM 923 C C . GLN A 1 114 ? -16.248 -10.510 25.432 1.00 95.00 114 GLN A C 1
ATOM 925 O O . GLN A 1 114 ? -17.085 -11.404 25.556 1.00 95.00 114 GLN A O 1
ATOM 930 N N . GLN A 1 115 ? -15.247 -10.357 26.304 1.00 94.81 115 GLN A N 1
ATOM 931 C CA . GLN A 1 115 ? -15.089 -11.208 27.489 1.00 94.81 115 GLN A CA 1
ATOM 932 C C . GLN A 1 115 ? -16.208 -10.991 28.512 1.00 94.81 115 GLN A C 1
ATOM 934 O O . GLN A 1 115 ? -16.718 -11.963 29.069 1.00 94.81 115 GLN A O 1
ATOM 939 N N . LEU A 1 116 ? -16.608 -9.738 28.750 1.00 95.69 116 LEU A N 1
ATOM 940 C CA . LEU A 1 116 ? -17.722 -9.413 29.643 1.00 95.69 116 LEU A CA 1
ATOM 941 C C . LEU A 1 116 ? -19.040 -9.988 29.131 1.00 95.69 116 LEU A C 1
ATOM 943 O O . LEU A 1 116 ? -19.803 -10.539 29.921 1.00 95.69 116 LEU A O 1
ATOM 947 N N . GLU A 1 117 ? -19.296 -9.890 27.829 1.00 96.06 117 GLU A N 1
ATOM 948 C CA . GLU A 1 117 ? -20.507 -10.445 27.230 1.00 96.06 117 GLU A CA 1
ATOM 949 C C . GLU A 1 117 ? -20.531 -11.976 27.327 1.00 96.06 117 GLU A C 1
ATOM 951 O O . GLU A 1 117 ? -21.524 -12.554 27.764 1.00 96.06 117 GLU A O 1
ATOM 956 N N . ALA A 1 118 ? -19.409 -12.641 27.032 1.00 94.69 118 ALA A N 1
ATOM 957 C CA . ALA A 1 118 ? -19.288 -14.087 27.204 1.00 94.69 118 ALA A CA 1
ATOM 958 C C . ALA A 1 118 ? -19.510 -14.524 28.665 1.00 94.69 118 ALA A C 1
ATOM 960 O O . ALA A 1 118 ? -20.166 -15.535 28.911 1.00 94.69 118 ALA A O 1
ATOM 961 N N . ALA A 1 119 ? -19.006 -13.754 29.635 1.00 92.12 119 ALA A N 1
ATOM 962 C CA . ALA A 1 119 ? -19.206 -14.026 31.057 1.00 92.12 119 ALA A CA 1
ATOM 963 C C . ALA A 1 119 ? -20.661 -13.805 31.503 1.00 92.12 119 ALA A C 1
ATOM 965 O O . ALA A 1 119 ? -21.170 -14.582 32.305 1.00 92.12 119 ALA A O 1
ATOM 966 N N . ARG A 1 120 ? -21.344 -12.783 30.969 1.00 92.56 120 ARG A N 1
ATOM 967 C CA . ARG A 1 120 ? -22.770 -12.524 31.237 1.00 92.56 120 ARG A CA 1
ATOM 968 C C . ARG A 1 120 ? -23.673 -13.616 30.683 1.00 92.56 120 ARG A C 1
ATOM 970 O O . ARG A 1 120 ? -24.634 -13.978 31.340 1.00 92.56 120 ARG A O 1
ATOM 977 N N . MET A 1 121 ? -23.354 -14.143 29.505 1.00 87.88 121 MET A N 1
ATOM 978 C CA . MET A 1 121 ? -24.114 -15.228 28.877 1.00 87.88 121 MET A CA 1
ATOM 979 C C . MET A 1 121 ? -23.919 -16.590 29.563 1.00 87.88 121 MET A C 1
ATOM 981 O O . MET A 1 121 ? -24.698 -17.509 29.321 1.00 87.88 121 MET A O 1
ATOM 985 N N . ALA A 1 122 ? -22.874 -16.737 30.381 1.00 84.69 122 ALA A N 1
ATOM 986 C CA . ALA A 1 122 ? -22.566 -17.958 31.123 1.00 84.69 122 ALA A CA 1
ATOM 987 C C . ALA A 1 122 ? -23.106 -17.963 32.570 1.00 84.69 122 ALA A C 1
ATOM 989 O O . ALA A 1 122 ? -22.949 -18.975 33.257 1.00 84.69 122 ALA A O 1
ATOM 990 N N . ALA A 1 123 ? -23.691 -16.850 33.028 1.00 70.38 123 ALA A N 1
ATOM 991 C CA . ALA A 1 123 ? -24.287 -16.670 34.354 1.00 70.38 123 ALA A CA 1
ATOM 992 C C . ALA A 1 123 ? -25.817 -16.769 34.290 1.00 70.38 123 ALA A C 1
ATOM 994 O O . ALA A 1 123 ? -26.395 -17.328 35.248 1.00 70.38 123 ALA A O 1
#

Sequence (123 aa):
MQQREMPFFQLVGEPVFLHDILISRLCNEHQAIVLCWAKRRVKFTLTDAAVTLGMPKSHLSNILSGKKYLPNDMRIAFQALCGNWAIRQYEDSIIGAKTVFETPEQRRIRELEQQLEAARMAA

pLDDT: mean 89.97, std 13.75, range [37.5, 98.44]